Protein AF-A0AAV4J1M7-F1 (afdb_monomer_lite)

Radius of gyration: 22.85 Å; chains: 1; bounding box: 43×42×56 Å

Foldseek 3Di:
DVCQVVDDPVSVVVVVVVCCVVVVDPDDDDPVVVVVVVCCVVPVVVVVVVCCVPPNDPVVLVVQQVVLVVVLVVVLVVLVPDPPDDPVVSVVVNVVSVVDDRPPPDPPPPD

Secondary structure (DSSP, 8-state):
-TTGGGS-HHHHHHHHHHHHHHH---SPPPHHHHHHHHHHHHHHHHHHHHHHHHH--HHHHHHHHHHHHHHHHHHHHHHHH-TTS-HHHHHHHHHHHHTPPPTT--TTT--

InterPro domains:
  IPR000718 Peptidase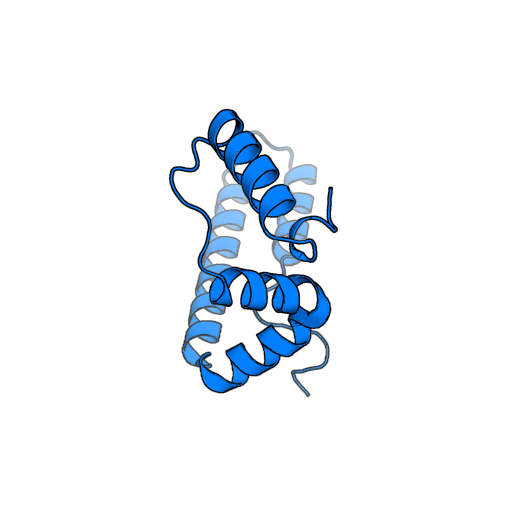 M13 [PS51885] (1-111)
  IPR000718 Peptidase M13 [PTHR11733] (27-97)
  IPR008753 Peptidase M13, N-terminal domain [PF05649] (2-97)
  IPR042089 Peptidase M13, domain 2 [G3DSA:1.10.1380.10] (1-97)

Structure (mmCIF, N/CA/C/O backbone):
data_AF-A0AAV4J1M7-F1
#
_entry.id   AF-A0AAV4J1M7-F1
#
loop_
_atom_site.group_PDB
_atom_site.id
_atom_site.type_symbol
_atom_site.label_atom_id
_atom_site.label_alt_id
_atom_site.label_comp_id
_atom_site.label_asym_id
_atom_site.label_entity_id
_atom_site.label_seq_id
_atom_site.pdbx_PDB_ins_code
_atom_site.Cartn_x
_atom_site.Cartn_y
_atom_site.Cartn_z
_atom_site.occupancy
_atom_site.B_iso_or_equiv
_atom_site.auth_seq_id
_atom_site.auth_comp_id
_atom_site.auth_asym_id
_atom_site.auth_atom_id
_atom_site.pdbx_PDB_model_num
ATOM 1 N N . MET A 1 1 ? -0.966 4.947 -27.148 1.00 56.88 1 MET A N 1
ATOM 2 C CA . MET A 1 1 ? 0.321 5.018 -26.418 1.00 56.88 1 MET A CA 1
ATOM 3 C C . MET A 1 1 ? 0.772 3.637 -25.928 1.00 56.88 1 MET A C 1
ATOM 5 O O . MET A 1 1 ? 1.968 3.382 -25.923 1.00 56.88 1 MET A O 1
ATOM 9 N N . ASP A 1 2 ? -0.162 2.737 -25.597 1.00 64.44 2 ASP A N 1
ATOM 10 C CA . ASP A 1 2 ? 0.118 1.458 -24.911 1.00 64.44 2 ASP A CA 1
ATOM 11 C C . ASP A 1 2 ? 0.843 0.376 -25.723 1.00 64.44 2 ASP A C 1
ATOM 13 O O . ASP A 1 2 ? 1.371 -0.560 -25.138 1.00 64.44 2 ASP A O 1
ATOM 17 N N . MET A 1 3 ? 0.912 0.483 -27.053 1.00 74.81 3 MET A N 1
ATOM 18 C CA . MET A 1 3 ? 1.599 -0.523 -27.883 1.00 74.81 3 MET A CA 1
ATOM 19 C C . MET A 1 3 ? 3.087 -0.239 -28.101 1.00 74.81 3 MET A C 1
ATOM 21 O O . MET A 1 3 ? 3.808 -1.103 -28.583 1.00 74.81 3 MET A O 1
ATOM 25 N N . VAL A 1 4 ? 3.569 0.959 -27.753 1.00 80.44 4 VAL A N 1
ATOM 26 C CA . VAL A 1 4 ? 4.959 1.373 -28.014 1.00 80.44 4 VAL A CA 1
ATOM 27 C C . VAL A 1 4 ? 6.019 0.419 -27.432 1.00 80.44 4 VAL A C 1
ATOM 29 O O . VAL A 1 4 ? 7.017 0.195 -28.117 1.00 80.44 4 VAL A O 1
ATOM 32 N N . PRO A 1 5 ? 5.828 -0.200 -26.248 1.00 77.56 5 PRO A N 1
ATOM 33 C CA . PRO A 1 5 ? 6.763 -1.199 -25.722 1.00 77.56 5 PRO A CA 1
ATOM 34 C C . PRO A 1 5 ? 6.952 -2.442 -26.606 1.00 77.56 5 PRO A 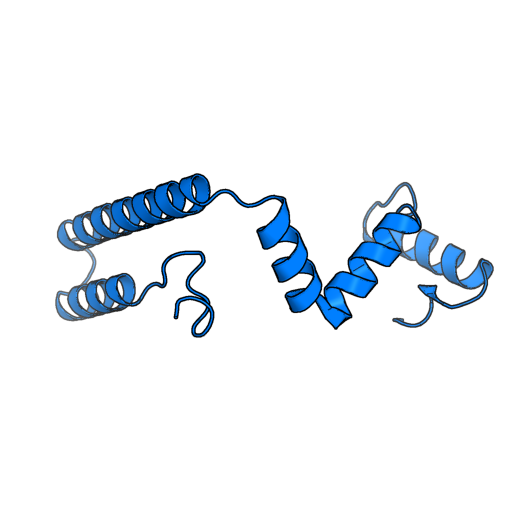C 1
ATOM 36 O O . PRO A 1 5 ? 7.984 -3.095 -26.496 1.00 77.56 5 PRO A O 1
ATOM 39 N N . GLU A 1 6 ? 6.002 -2.746 -27.493 1.00 81.38 6 GLU A N 1
ATOM 40 C CA . GLU A 1 6 ? 6.051 -3.907 -28.396 1.00 81.38 6 GLU A CA 1
ATOM 41 C C . GLU A 1 6 ? 6.626 -3.560 -29.780 1.00 81.38 6 GLU A C 1
ATOM 43 O O . GLU A 1 6 ? 6.856 -4.438 -30.611 1.00 81.38 6 GLU A O 1
ATOM 48 N N . LEU A 1 7 ? 6.852 -2.271 -30.053 1.00 86.19 7 LEU A N 1
ATOM 49 C CA . LEU A 1 7 ? 7.359 -1.786 -31.337 1.00 86.19 7 LEU A CA 1
ATOM 50 C C . LEU A 1 7 ? 8.890 -1.815 -31.402 1.00 86.19 7 LEU A C 1
ATOM 52 O O . LEU A 1 7 ? 9.582 -1.994 -30.401 1.00 86.19 7 LEU A O 1
ATOM 56 N N . ALA A 1 8 ? 9.424 -1.587 -32.603 1.00 87.44 8 ALA A N 1
ATOM 57 C CA . ALA A 1 8 ? 10.858 -1.479 -32.835 1.00 87.44 8 ALA A CA 1
ATOM 58 C C . ALA A 1 8 ? 11.516 -0.375 -31.980 1.00 87.44 8 ALA A C 1
ATOM 60 O O . ALA A 1 8 ? 10.898 0.639 -31.645 1.00 87.44 8 ALA A O 1
ATOM 61 N N . THR A 1 9 ? 12.812 -0.548 -31.708 1.00 85.62 9 THR A N 1
ATOM 62 C CA . THR A 1 9 ? 13.643 0.312 -30.849 1.00 85.62 9 THR A CA 1
ATOM 63 C C . THR A 1 9 ? 13.472 1.825 -31.061 1.00 85.62 9 THR A C 1
ATOM 65 O O . THR A 1 9 ? 13.393 2.531 -30.056 1.00 85.62 9 THR A O 1
ATOM 68 N N . PRO A 1 10 ? 13.352 2.360 -32.296 1.00 89.50 10 PRO A N 1
ATOM 69 C CA . PRO A 1 10 ? 13.202 3.805 -32.492 1.00 89.50 10 PRO A CA 1
ATOM 70 C C . PRO A 1 10 ? 11.958 4.391 -31.807 1.00 89.50 10 PRO A C 1
ATOM 72 O O . PRO A 1 10 ? 12.009 5.476 -31.234 1.00 89.50 10 PRO A O 1
ATOM 75 N N . PHE A 1 11 ? 10.843 3.654 -31.801 1.00 88.81 11 PHE A N 1
ATOM 76 C CA . PHE A 1 11 ? 9.607 4.099 -31.151 1.00 88.81 11 PHE A CA 1
ATOM 77 C C . PHE A 1 11 ? 9.732 4.079 -29.623 1.00 88.81 11 PHE A C 1
ATOM 79 O O . PHE A 1 11 ? 9.232 4.975 -28.940 1.00 88.81 11 PHE A O 1
ATOM 86 N N . GLN A 1 12 ? 10.432 3.079 -29.083 1.00 86.00 12 GLN A N 1
ATOM 87 C CA . GLN A 1 12 ? 10.702 2.964 -27.648 1.00 86.00 12 GLN A CA 1
ATOM 88 C C . GLN A 1 12 ? 11.621 4.089 -27.149 1.00 86.00 12 GLN A C 1
ATOM 90 O O . GLN A 1 12 ? 11.394 4.644 -26.072 1.00 86.00 12 GLN A O 1
ATOM 95 N N . GLN A 1 13 ? 12.620 4.471 -27.950 1.00 87.19 13 GLN A N 1
ATOM 96 C CA . GLN A 1 13 ? 13.528 5.581 -27.649 1.00 87.19 13 GLN A CA 1
ATOM 97 C C . GLN A 1 13 ? 12.788 6.919 -27.610 1.00 87.19 13 GLN A C 1
ATOM 99 O O . GLN A 1 13 ? 12.864 7.612 -26.598 1.00 87.19 13 GLN A O 1
ATOM 104 N N . ALA A 1 14 ? 11.980 7.223 -28.632 1.00 88.88 14 ALA A N 1
ATOM 105 C CA . ALA A 1 14 ? 11.179 8.450 -28.664 1.00 88.88 14 ALA A CA 1
ATOM 106 C C . ALA A 1 14 ? 10.239 8.564 -27.446 1.00 88.88 14 ALA A C 1
ATOM 108 O O . ALA A 1 14 ? 10.091 9.628 -26.845 1.00 88.88 14 ALA A O 1
ATOM 109 N N . MET A 1 15 ? 9.638 7.447 -27.024 1.00 86.56 15 MET A N 1
ATOM 110 C CA . MET A 1 15 ? 8.818 7.399 -25.810 1.00 86.56 15 MET A CA 1
ATOM 111 C C . MET A 1 15 ? 9.631 7.622 -24.533 1.00 86.56 15 MET A C 1
ATOM 113 O O . MET A 1 15 ? 9.155 8.258 -23.594 1.00 86.56 15 MET A O 1
ATOM 117 N N . THR A 1 16 ? 10.847 7.087 -24.478 1.00 86.56 16 THR A N 1
ATOM 118 C CA . THR A 1 16 ? 11.739 7.254 -23.328 1.00 86.56 16 THR A CA 1
ATOM 119 C C . THR A 1 16 ? 12.182 8.706 -23.187 1.00 86.56 16 THR A C 1
ATOM 121 O O . THR A 1 16 ? 12.134 9.238 -22.083 1.00 86.56 16 THR A O 1
ATOM 124 N N . GLU A 1 17 ? 12.531 9.371 -24.287 1.00 89.06 17 GLU A N 1
ATOM 125 C CA . GLU A 1 17 ? 12.868 10.800 -24.304 1.00 89.06 17 GLU A CA 1
ATOM 126 C C . GLU A 1 17 ? 11.688 11.662 -23.846 1.00 89.06 17 GLU A C 1
ATOM 128 O O . GLU A 1 17 ? 11.838 12.520 -22.976 1.00 89.06 17 GLU A O 1
ATOM 133 N N . TYR A 1 18 ? 10.484 11.374 -24.348 1.00 89.31 18 TYR A N 1
ATOM 134 C CA . TYR A 1 18 ? 9.261 12.042 -23.908 1.00 89.31 18 TYR A CA 1
ATOM 135 C C . TYR A 1 18 ? 9.018 11.882 -22.396 1.00 89.31 18 TYR A C 1
ATOM 137 O O . TYR A 1 18 ? 8.769 12.863 -21.689 1.00 89.31 18 TYR A O 1
ATOM 145 N N . LYS A 1 19 ? 9.151 10.657 -21.867 1.00 87.12 19 LYS A N 1
ATOM 146 C CA . LYS A 1 19 ? 9.027 10.387 -20.424 1.00 87.12 19 LYS A CA 1
ATOM 147 C C . LYS A 1 19 ? 10.140 11.044 -19.608 1.00 87.12 19 LYS A C 1
ATOM 149 O O . LYS A 1 19 ? 9.881 11.474 -18.487 1.00 87.12 19 LYS A O 1
ATOM 154 N N . ALA A 1 20 ? 11.354 11.155 -20.143 1.00 89.88 20 ALA A N 1
ATOM 155 C CA . ALA A 1 20 ? 12.465 11.817 -19.467 1.00 89.88 20 ALA A CA 1
ATOM 156 C C . ALA A 1 20 ? 12.164 13.300 -19.208 1.00 89.88 20 ALA A C 1
ATOM 158 O O . ALA A 1 20 ? 12.421 13.785 -18.108 1.00 89.88 20 ALA A O 1
ATOM 159 N N . VAL A 1 21 ? 11.553 13.991 -20.176 1.00 92.12 21 VAL A N 1
ATOM 160 C CA . VAL A 1 21 ? 11.153 15.400 -20.031 1.00 92.12 21 VAL A CA 1
ATOM 161 C C . VAL A 1 21 ? 10.006 15.560 -19.031 1.00 92.12 21 VAL A C 1
ATOM 163 O O . VAL A 1 21 ? 10.068 16.429 -18.168 1.00 92.12 21 VAL A O 1
ATOM 166 N N . LEU A 1 22 ? 8.971 14.718 -19.113 1.00 91.88 22 LEU A N 1
ATOM 167 C CA . LEU A 1 22 ? 7.785 14.859 -18.259 1.00 91.88 22 LEU A CA 1
ATOM 168 C C . LEU A 1 22 ? 7.984 14.376 -16.820 1.00 91.88 22 LEU A C 1
ATOM 170 O O . LEU A 1 22 ? 7.437 14.962 -15.891 1.00 91.88 22 LEU A O 1
ATOM 174 N N . GLN A 1 23 ? 8.704 13.271 -16.642 1.00 89.69 23 GLN A N 1
ATOM 175 C CA . GLN A 1 23 ? 8.811 12.558 -15.365 1.00 89.69 23 GLN A CA 1
ATOM 176 C C . GLN A 1 23 ? 10.216 12.654 -14.756 1.00 89.69 23 GLN A C 1
ATOM 178 O O . GLN A 1 23 ? 10.463 12.088 -13.694 1.00 89.69 23 GLN A O 1
ATOM 183 N N . GLY A 1 24 ? 11.162 13.324 -15.425 1.00 87.62 24 GLY A N 1
ATOM 184 C CA . GLY A 1 24 ? 12.553 13.419 -14.975 1.00 87.62 24 GLY A CA 1
ATOM 185 C C . GLY A 1 24 ? 13.306 12.083 -15.003 1.00 87.62 24 GLY A C 1
ATOM 186 O O . GLY A 1 24 ? 14.320 11.925 -14.316 1.00 87.62 24 GLY A O 1
ATOM 187 N N . MET A 1 25 ? 12.816 11.088 -15.753 1.00 80.00 25 MET A N 1
ATOM 188 C CA . MET A 1 25 ? 13.435 9.763 -15.828 1.00 80.00 25 MET A CA 1
ATOM 189 C C . MET A 1 25 ? 14.804 9.829 -16.516 1.00 80.00 25 MET A C 1
ATOM 191 O O . MET A 1 25 ? 14.910 10.159 -17.691 1.00 80.00 25 MET A O 1
ATOM 195 N N . LYS A 1 26 ? 15.866 9.456 -15.790 1.00 73.50 26 LYS A N 1
ATOM 196 C CA . LYS A 1 26 ? 17.248 9.462 -16.313 1.00 73.50 26 LYS A CA 1
ATOM 197 C C . LYS A 1 26 ? 17.619 8.213 -17.112 1.00 73.50 26 LYS A C 1
ATOM 199 O O . LYS A 1 26 ? 18.586 8.240 -17.867 1.00 73.50 26 LYS A O 1
ATOM 204 N N . ARG A 1 27 ? 16.929 7.093 -16.880 1.00 75.06 27 ARG A N 1
ATOM 205 C CA . ARG A 1 27 ? 17.197 5.802 -17.526 1.00 75.06 27 ARG A CA 1
ATOM 206 C C . ARG A 1 27 ? 15.908 5.024 -17.696 1.00 75.06 27 ARG A C 1
ATOM 208 O O . ARG A 1 27 ? 15.040 5.060 -16.826 1.00 75.06 27 ARG A O 1
ATOM 215 N N . GLU A 1 28 ? 15.838 4.285 -18.793 1.00 76.69 28 GLU A N 1
ATOM 216 C CA . GLU A 1 28 ? 14.753 3.351 -19.032 1.00 76.69 28 GLU A CA 1
ATOM 217 C C . GLU A 1 28 ? 14.790 2.201 -18.016 1.00 76.69 28 GLU A C 1
ATOM 219 O O . GLU A 1 28 ? 15.847 1.761 -17.550 1.00 76.69 28 GLU A O 1
ATOM 224 N N . GLN A 1 29 ? 13.611 1.706 -17.664 1.00 80.38 29 GLN A N 1
ATOM 225 C CA . GLN A 1 29 ? 13.462 0.558 -16.789 1.00 80.38 29 GLN A CA 1
ATOM 226 C C . GLN A 1 29 ? 14.027 -0.717 -17.442 1.00 80.38 29 GLN A C 1
ATOM 228 O O . GLN A 1 29 ? 13.823 -0.971 -18.630 1.00 80.38 29 GLN A O 1
ATOM 233 N N . LEU A 1 30 ? 14.702 -1.553 -16.645 1.00 88.06 30 LEU A N 1
ATOM 234 C CA . LEU A 1 30 ? 15.239 -2.841 -17.098 1.00 88.06 30 LEU A CA 1
ATOM 235 C C . LEU A 1 30 ? 14.136 -3.728 -17.696 1.00 88.06 30 LEU A C 1
ATOM 237 O O . LEU A 1 30 ? 13.056 -3.850 -17.118 1.00 88.06 30 LEU A O 1
ATOM 241 N N . ARG A 1 31 ? 14.440 -4.418 -18.804 1.00 85.00 31 ARG A N 1
ATOM 242 C CA . ARG A 1 31 ? 13.467 -5.233 -19.554 1.00 85.00 31 ARG A CA 1
ATOM 243 C C . ARG A 1 31 ? 12.727 -6.255 -18.689 1.00 85.00 31 ARG A C 1
ATOM 245 O O . ARG A 1 31 ? 11.514 -6.361 -18.790 1.00 85.00 31 ARG A O 1
ATOM 252 N N . TRP A 1 32 ? 13.429 -6.969 -17.809 1.00 91.56 32 TRP A N 1
ATOM 253 C CA . TRP A 1 32 ? 12.792 -7.964 -16.939 1.00 91.56 32 TRP A CA 1
ATOM 254 C C . TRP A 1 32 ? 11.761 -7.340 -15.988 1.00 91.56 32 TRP A C 1
ATOM 256 O O . TRP A 1 32 ? 10.741 -7.965 -15.719 1.00 91.56 32 TRP A O 1
ATOM 266 N N . LYS A 1 33 ? 11.988 -6.104 -15.514 1.00 89.75 33 LYS A N 1
ATOM 267 C CA . LYS A 1 33 ? 11.033 -5.396 -14.647 1.00 89.75 33 LYS A CA 1
ATOM 268 C C . LYS A 1 33 ? 9.764 -5.043 -15.414 1.00 89.75 33 LYS A C 1
ATOM 270 O O . LYS A 1 33 ? 8.682 -5.317 -14.916 1.00 89.75 33 LYS A O 1
ATOM 275 N N . LYS A 1 34 ? 9.907 -4.557 -16.654 1.00 87.00 34 LYS A N 1
ATOM 276 C CA . LYS A 1 34 ? 8.769 -4.316 -17.555 1.00 87.00 34 LYS A CA 1
ATOM 277 C C . LYS A 1 34 ? 7.949 -5.587 -17.783 1.00 87.00 34 LYS A C 1
ATOM 279 O O . LYS A 1 34 ? 6.729 -5.547 -17.732 1.00 87.00 34 LYS A O 1
ATOM 284 N N . CYS A 1 35 ? 8.613 -6.727 -17.999 1.00 89.06 35 CYS A N 1
ATOM 285 C CA . CYS A 1 35 ? 7.924 -8.008 -18.167 1.00 89.06 35 CYS A CA 1
ATOM 286 C C . CYS A 1 35 ? 7.169 -8.432 -16.898 1.00 89.06 35 CYS A C 1
ATOM 288 O O . CYS A 1 35 ? 6.048 -8.919 -16.997 1.00 89.06 35 CYS A O 1
ATOM 290 N N . VAL A 1 36 ? 7.759 -8.243 -15.713 1.00 92.00 36 VAL A N 1
ATOM 291 C CA . VAL A 1 36 ? 7.085 -8.535 -14.437 1.00 92.00 36 VAL A CA 1
ATOM 292 C C . VAL A 1 36 ? 5.855 -7.649 -14.253 1.00 92.00 36 VAL A C 1
ATOM 294 O O . VAL A 1 36 ? 4.792 -8.166 -13.921 1.00 92.00 36 VAL A O 1
ATOM 297 N N . GLU A 1 37 ? 5.977 -6.344 -14.502 1.00 90.50 37 GLU A N 1
ATOM 298 C CA . GLU A 1 37 ? 4.855 -5.403 -14.416 1.00 90.50 37 GLU A CA 1
ATOM 299 C C . GLU A 1 37 ? 3.740 -5.767 -15.395 1.00 90.50 37 GLU A C 1
ATOM 301 O O . GLU A 1 37 ? 2.596 -5.909 -14.974 1.00 90.50 37 GLU A O 1
ATOM 306 N N . PHE A 1 38 ? 4.078 -6.051 -16.654 1.00 89.06 38 PHE A N 1
ATOM 307 C CA . PHE A 1 38 ? 3.109 -6.473 -17.666 1.00 89.06 38 PHE A CA 1
ATOM 308 C C . PHE A 1 38 ? 2.318 -7.718 -17.239 1.00 89.06 38 PHE A C 1
ATOM 310 O O . PHE A 1 38 ? 1.093 -7.766 -17.352 1.00 89.06 38 PHE A O 1
ATOM 317 N N . VAL A 1 39 ? 3.000 -8.742 -16.717 1.00 91.94 39 VAL A N 1
ATOM 318 C CA . VAL A 1 39 ? 2.331 -9.962 -16.239 1.00 91.94 39 VAL A CA 1
ATOM 319 C C . VAL A 1 39 ? 1.485 -9.662 -15.000 1.00 91.94 39 VAL A C 1
ATOM 321 O O . VAL A 1 39 ? 0.371 -10.172 -14.885 1.00 91.94 39 VAL A O 1
ATOM 324 N N . ASN A 1 40 ? 1.966 -8.812 -14.093 1.00 91.50 40 ASN A N 1
ATOM 325 C CA . ASN A 1 40 ? 1.223 -8.425 -12.899 1.00 91.50 40 ASN A CA 1
ATOM 326 C C . ASN A 1 40 ? -0.047 -7.618 -13.229 1.00 91.50 40 ASN A C 1
ATOM 328 O O . ASN A 1 40 ? -1.076 -7.816 -12.592 1.00 91.50 40 ASN A O 1
ATOM 332 N N . GLU A 1 41 ? -0.023 -6.768 -14.254 1.00 91.56 41 GLU A N 1
ATOM 333 C CA . GLU A 1 41 ? -1.206 -6.032 -14.719 1.00 91.56 41 GLU A CA 1
ATOM 334 C C . GLU A 1 41 ? -2.269 -6.952 -15.333 1.00 91.56 41 GLU A C 1
ATOM 336 O O . GLU A 1 41 ? -3.465 -6.712 -15.185 1.00 91.56 41 GLU A O 1
ATOM 341 N N . ARG A 1 42 ? -1.851 -8.023 -16.019 1.00 90.62 42 ARG A N 1
ATOM 342 C CA . ARG A 1 42 ? -2.767 -8.931 -16.732 1.00 90.62 42 ARG A CA 1
ATOM 343 C C . ARG A 1 42 ? -3.290 -10.072 -15.866 1.00 90.62 42 ARG A C 1
ATOM 345 O O . ARG A 1 42 ? -4.453 -10.444 -15.982 1.00 90.62 42 ARG A O 1
ATOM 352 N N . VAL A 1 43 ? -2.433 -10.656 -15.030 1.00 92.44 43 VAL A N 1
ATOM 353 C CA . VAL A 1 43 ? -2.723 -11.860 -14.229 1.00 92.44 43 VAL A CA 1
ATOM 354 C C . VAL A 1 43 ? -2.232 -11.727 -12.782 1.00 92.44 43 VAL A C 1
ATOM 356 O O . VAL A 1 43 ? -1.852 -12.710 -12.142 1.00 92.44 43 VAL A O 1
ATOM 359 N N . GLY A 1 44 ? -2.272 -10.509 -12.233 1.00 90.44 44 GLY A N 1
ATOM 360 C CA . GLY A 1 44 ? -1.743 -10.175 -10.905 1.00 90.44 44 GLY A CA 1
ATOM 361 C C . GLY A 1 44 ? -2.288 -11.022 -9.760 1.00 90.44 44 GLY A C 1
ATOM 362 O O . GLY A 1 44 ? -1.534 -11.380 -8.864 1.00 90.44 44 GLY A O 1
ATOM 363 N N . MET A 1 45 ? -3.555 -11.446 -9.813 1.00 88.75 45 MET A N 1
ATOM 364 C CA . MET A 1 45 ? -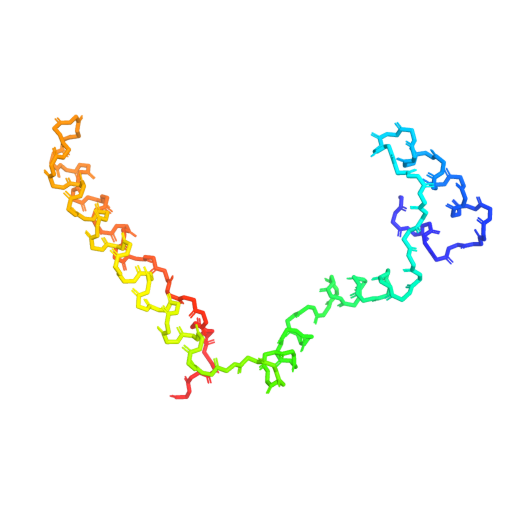4.120 -12.342 -8.792 1.00 88.75 45 MET A CA 1
ATOM 365 C C . MET A 1 45 ? -3.421 -13.709 -8.762 1.00 88.75 45 MET A C 1
ATOM 367 O O . MET A 1 45 ? -3.125 -14.229 -7.687 1.00 88.75 45 MET A O 1
ATOM 371 N N . ALA A 1 46 ? -3.107 -14.279 -9.928 1.00 89.56 46 ALA A N 1
ATOM 372 C CA . ALA A 1 46 ? -2.40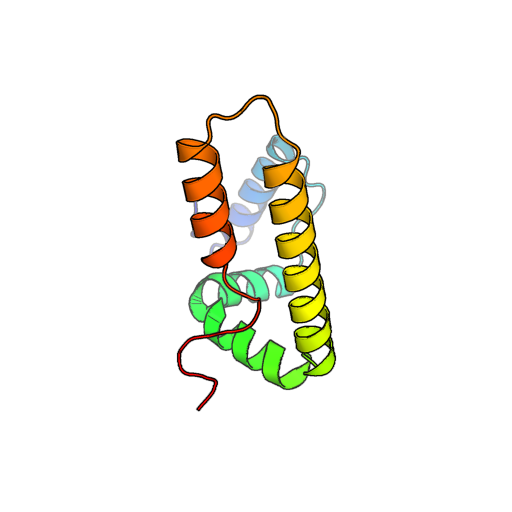1 -15.555 -10.018 1.00 89.56 46 ALA A CA 1
ATOM 373 C C . ALA A 1 46 ? -0.937 -15.418 -9.568 1.00 89.56 46 ALA A C 1
ATOM 375 O O . ALA A 1 46 ? -0.438 -16.249 -8.806 1.00 89.56 46 ALA A O 1
ATOM 376 N N . VAL A 1 47 ? -0.262 -14.340 -9.987 1.00 91.12 47 VAL A N 1
ATOM 377 C CA . VAL A 1 47 ? 1.109 -14.022 -9.550 1.00 91.12 47 VAL A CA 1
ATOM 378 C C . VAL A 1 47 ? 1.156 -13.805 -8.036 1.00 91.12 47 VAL A C 1
ATOM 380 O O . VAL A 1 47 ? 2.020 -14.364 -7.360 1.00 91.12 47 VAL A O 1
ATOM 383 N N . GLY A 1 48 ? 0.192 -13.060 -7.494 1.00 89.56 48 GLY A N 1
ATOM 384 C CA . GLY A 1 48 ? 0.038 -12.798 -6.067 1.00 89.56 48 GLY A CA 1
ATOM 385 C C . GLY A 1 48 ? -0.181 -14.076 -5.262 1.00 89.56 48 GLY A C 1
ATOM 386 O O . GLY A 1 48 ? 0.520 -14.297 -4.277 1.00 89.56 48 GLY A O 1
ATOM 387 N N . ALA A 1 49 ? -1.068 -14.969 -5.709 1.00 87.50 49 ALA A N 1
ATOM 388 C CA . ALA A 1 49 ? -1.295 -16.257 -5.052 1.00 87.50 49 ALA A CA 1
ATOM 389 C C . ALA A 1 49 ? -0.019 -17.119 -5.000 1.00 87.50 49 ALA A C 1
ATOM 391 O O . ALA A 1 49 ? 0.314 -17.680 -3.953 1.00 87.50 49 ALA A O 1
ATOM 392 N N . MET A 1 50 ? 0.742 -17.185 -6.102 1.00 89.44 50 MET A N 1
ATOM 393 C CA . MET A 1 50 ? 2.033 -17.885 -6.127 1.00 89.44 50 MET A CA 1
ATOM 394 C C . MET A 1 50 ? 3.063 -17.236 -5.195 1.00 89.44 50 MET A C 1
ATOM 396 O O . MET A 1 50 ? 3.792 -17.941 -4.492 1.00 89.44 50 MET A O 1
ATOM 400 N N . PHE A 1 51 ? 3.118 -15.902 -5.167 1.00 89.81 51 PHE A N 1
ATOM 401 C CA . PHE A 1 51 ? 4.033 -15.156 -4.309 1.00 89.81 51 PHE A CA 1
ATOM 402 C C . PHE A 1 51 ? 3.735 -15.388 -2.825 1.00 89.81 51 PHE A C 1
ATOM 404 O O . PHE A 1 51 ? 4.656 -15.703 -2.067 1.00 89.81 51 PHE A O 1
ATOM 411 N N . VAL A 1 52 ? 2.460 -15.295 -2.429 1.00 87.62 52 VAL A N 1
ATOM 412 C CA . VAL A 1 52 ? 1.993 -15.540 -1.058 1.00 87.62 52 VAL A CA 1
ATOM 413 C C . VAL A 1 52 ? 2.323 -16.969 -0.639 1.00 87.62 52 VAL A C 1
ATOM 415 O O . VAL A 1 52 ? 2.959 -17.161 0.392 1.00 87.62 52 VAL A O 1
ATOM 418 N N . LYS A 1 53 ? 2.010 -17.969 -1.474 1.00 84.88 53 LYS A N 1
ATOM 419 C CA . LYS A 1 53 ? 2.301 -19.381 -1.175 1.00 84.88 53 LYS A CA 1
ATOM 420 C C . LYS A 1 53 ? 3.782 -19.645 -0.877 1.00 84.88 53 LYS A C 1
ATOM 422 O O . LYS A 1 53 ? 4.090 -20.525 -0.079 1.00 84.88 53 LYS A O 1
ATOM 427 N N . LYS A 1 54 ? 4.697 -18.926 -1.534 1.00 88.25 54 LYS A N 1
ATOM 428 C CA . LYS A 1 54 ? 6.144 -19.144 -1.393 1.00 88.25 54 LYS A CA 1
ATOM 429 C C . LYS A 1 54 ? 6.791 -18.297 -0.295 1.00 88.25 54 LYS A C 1
ATOM 431 O O . LYS A 1 54 ? 7.728 -18.770 0.339 1.00 88.25 54 LYS A O 1
ATOM 436 N N . ASN A 1 55 ? 6.348 -17.053 -0.109 1.00 86.69 55 ASN A N 1
ATOM 437 C CA . ASN A 1 55 ? 7.087 -16.067 0.690 1.00 86.69 55 ASN A CA 1
ATOM 438 C C . ASN A 1 55 ? 6.321 -15.553 1.913 1.00 86.69 55 ASN A C 1
ATOM 440 O O . ASN A 1 55 ? 6.931 -14.937 2.785 1.00 86.69 55 ASN A O 1
ATOM 444 N N . PHE A 1 56 ? 5.007 -15.765 1.990 1.00 82.50 56 PHE A N 1
ATOM 445 C CA . PHE A 1 56 ? 4.191 -15.193 3.053 1.00 82.50 56 PHE A CA 1
ATOM 446 C C . PHE A 1 56 ? 4.041 -16.173 4.218 1.00 82.50 56 PHE A C 1
ATOM 448 O O . PHE A 1 56 ? 3.498 -17.268 4.070 1.00 82.50 56 PHE A O 1
ATOM 455 N N . LYS A 1 57 ? 4.539 -15.775 5.391 1.00 82.31 57 LYS A N 1
ATOM 456 C CA . LYS A 1 57 ? 4.415 -16.551 6.628 1.00 82.31 57 LYS A CA 1
ATOM 457 C C . LYS A 1 57 ? 3.086 -16.235 7.306 1.00 82.31 57 LYS A C 1
ATOM 459 O O . LYS A 1 57 ? 2.681 -15.078 7.369 1.00 82.31 57 LYS A O 1
ATOM 464 N N . LYS A 1 58 ? 2.449 -17.259 7.881 1.00 79.00 58 LYS A N 1
ATOM 465 C CA . LYS A 1 58 ? 1.201 -17.111 8.646 1.00 79.00 58 LYS A CA 1
ATOM 466 C C . LYS A 1 58 ? 1.346 -16.121 9.811 1.00 79.00 58 LYS A C 1
ATOM 468 O O . LYS A 1 58 ? 0.464 -15.302 10.009 1.00 79.00 58 LYS A O 1
ATOM 473 N N . GLU A 1 59 ? 2.488 -16.134 10.494 1.00 84.31 59 GLU A N 1
ATOM 474 C CA . GLU A 1 59 ? 2.795 -15.216 11.599 1.00 84.31 59 GLU A CA 1
ATOM 475 C C . GLU A 1 59 ? 2.658 -13.740 11.194 1.00 84.31 59 GLU A C 1
ATOM 477 O O . GLU A 1 59 ? 2.025 -12.965 11.898 1.00 84.31 59 GLU A O 1
ATOM 482 N N . SER A 1 60 ? 3.138 -13.359 10.005 1.00 84.44 60 SER A N 1
ATOM 483 C CA . SER A 1 60 ? 3.024 -11.978 9.515 1.00 84.44 60 SER A CA 1
ATOM 484 C C . SER A 1 60 ? 1.575 -11.539 9.297 1.00 84.44 60 SER A C 1
ATOM 486 O O . SER A 1 60 ? 1.264 -10.358 9.431 1.00 84.44 60 SER A O 1
ATOM 488 N N . ARG A 1 61 ? 0.684 -12.477 8.957 1.00 82.19 61 ARG A N 1
ATOM 489 C CA . ARG A 1 61 ? -0.754 -12.212 8.846 1.00 82.19 61 ARG A CA 1
ATOM 490 C C . ARG A 1 61 ? -1.374 -11.981 10.212 1.00 82.19 61 ARG A C 1
ATOM 492 O O . ARG A 1 61 ? -2.180 -11.072 10.352 1.00 82.19 61 ARG A O 1
ATOM 499 N N . ASP A 1 62 ? -1.019 -12.822 11.173 1.00 86.50 62 ASP A N 1
ATOM 500 C CA . ASP A 1 62 ? -1.602 -12.784 12.507 1.00 86.50 62 ASP A CA 1
ATOM 501 C C . ASP A 1 62 ? -1.159 -11.483 13.212 1.00 86.50 62 ASP A C 1
ATOM 503 O O . ASP A 1 62 ? -2.011 -10.711 13.634 1.00 86.50 62 ASP A O 1
ATOM 507 N N . THR A 1 63 ? 0.124 -11.106 13.129 1.00 88.19 63 THR A N 1
ATOM 508 C CA . THR A 1 63 ? 0.603 -9.793 13.606 1.00 88.19 63 THR A CA 1
ATOM 509 C C . THR A 1 63 ? -0.109 -8.618 12.930 1.00 88.19 63 THR A C 1
ATOM 511 O O . THR A 1 63 ? -0.509 -7.667 13.594 1.00 88.19 63 THR A O 1
ATOM 514 N N . ALA A 1 64 ? -0.291 -8.658 11.606 1.00 87.56 64 ALA A N 1
ATOM 515 C CA . ALA A 1 64 ? -1.009 -7.593 10.905 1.00 87.56 64 ALA A CA 1
ATOM 516 C C . ALA A 1 64 ? -2.496 -7.534 11.300 1.00 87.56 64 ALA A C 1
ATOM 518 O O . ALA A 1 64 ? -3.084 -6.455 11.304 1.00 87.56 64 ALA A O 1
ATOM 519 N N . SER A 1 65 ? -3.106 -8.679 11.621 1.00 87.56 65 SER A N 1
ATOM 520 C CA . SER A 1 65 ? -4.477 -8.755 12.126 1.00 87.56 65 SER A CA 1
ATOM 521 C C . SER A 1 65 ? -4.600 -8.084 13.488 1.00 87.56 65 SER A C 1
ATOM 523 O O . SER A 1 65 ? -5.503 -7.267 13.667 1.00 87.56 65 SER A O 1
ATOM 525 N N . ASP A 1 66 ? -3.673 -8.375 14.398 1.00 89.88 66 ASP A N 1
ATOM 526 C CA . ASP A 1 66 ? -3.648 -7.793 15.741 1.00 89.88 66 ASP A CA 1
ATOM 527 C C . ASP A 1 66 ? -3.445 -6.274 15.667 1.00 89.88 66 ASP A C 1
ATOM 529 O O . ASP A 1 66 ? -4.238 -5.517 16.213 1.00 89.88 66 ASP A O 1
ATOM 533 N N . MET A 1 67 ? -2.506 -5.798 14.842 1.00 89.56 67 MET A N 1
ATOM 534 C CA . MET A 1 67 ? -2.323 -4.355 14.626 1.00 89.56 67 MET A CA 1
ATOM 535 C C . MET A 1 67 ? -3.596 -3.659 14.121 1.00 89.56 67 MET A C 1
ATOM 537 O O . MET A 1 67 ? -3.894 -2.532 14.507 1.00 89.56 67 MET A O 1
ATOM 541 N N . ILE A 1 68 ? -4.351 -4.300 13.223 1.00 89.38 68 ILE A N 1
ATOM 542 C CA . ILE A 1 68 ? -5.610 -3.736 12.715 1.00 89.38 68 ILE A CA 1
ATOM 543 C C . ILE A 1 68 ? -6.679 -3.721 13.807 1.00 89.38 68 ILE A C 1
ATOM 545 O O . ILE A 1 68 ? -7.507 -2.811 13.815 1.00 89.38 68 ILE A O 1
ATOM 549 N N . HIS A 1 69 ? -6.685 -4.717 14.691 1.00 89.69 69 HIS A N 1
ATOM 550 C CA . HIS A 1 69 ? -7.569 -4.748 15.846 1.00 89.69 69 HIS A CA 1
ATOM 551 C C . HIS A 1 69 ? -7.269 -3.577 16.787 1.00 89.69 69 HIS A C 1
ATOM 553 O O . HIS A 1 69 ? -8.161 -2.769 17.035 1.00 89.69 69 HIS A O 1
ATOM 559 N N . ASP A 1 70 ? -6.006 -3.404 17.171 1.00 91.94 70 ASP A N 1
ATOM 560 C CA . ASP A 1 70 ? -5.568 -2.327 18.064 1.00 91.94 70 ASP A CA 1
ATOM 561 C C . ASP A 1 70 ? -5.905 -0.941 17.489 1.00 91.94 70 ASP A C 1
ATOM 563 O O . ASP A 1 70 ? -6.403 -0.059 18.186 1.00 91.94 70 ASP A O 1
ATOM 567 N N . ILE A 1 71 ? -5.716 -0.747 16.176 1.00 91.19 71 ILE A N 1
ATOM 568 C CA . ILE A 1 71 ? -6.079 0.506 15.495 1.00 91.19 71 ILE A CA 1
ATOM 569 C C . ILE A 1 71 ? -7.591 0.766 15.554 1.00 91.19 71 ILE A C 1
ATOM 571 O O . ILE A 1 71 ? -8.010 1.919 15.658 1.00 91.19 71 ILE A O 1
ATOM 575 N N . ARG A 1 72 ? -8.431 -0.273 15.468 1.00 90.00 72 ARG A N 1
ATOM 576 C CA . ARG A 1 72 ? -9.892 -0.108 15.570 1.00 90.00 72 ARG A CA 1
ATOM 577 C C . ARG A 1 72 ? -10.317 0.259 16.977 1.00 90.00 72 ARG A C 1
ATOM 579 O O . ARG A 1 72 ? -11.213 1.085 17.117 1.00 90.00 72 ARG A O 1
ATOM 586 N N . GLU A 1 73 ? -9.706 -0.355 17.982 1.00 91.56 73 GLU A N 1
ATOM 587 C CA . GLU A 1 73 ? -9.977 -0.033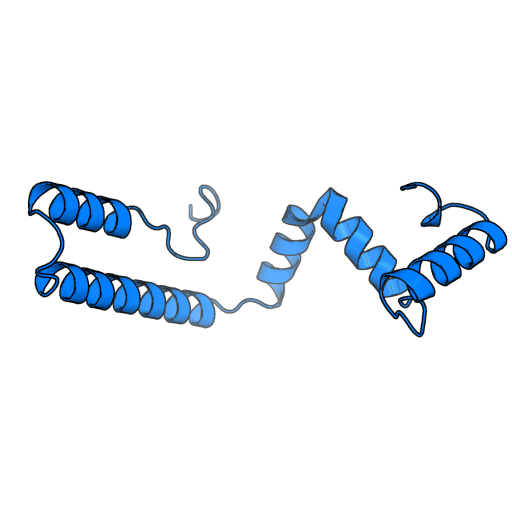 19.382 1.00 91.56 73 GLU A CA 1
ATOM 588 C C . GLU A 1 73 ? -9.593 1.413 19.676 1.00 91.56 73 GLU A C 1
ATOM 590 O O . GLU A 1 73 ? -10.463 2.197 20.050 1.00 91.56 73 GLU A O 1
ATOM 595 N N . ALA A 1 74 ? -8.365 1.811 19.337 1.00 92.62 74 ALA A N 1
ATOM 596 C CA . ALA A 1 74 ? -7.909 3.189 19.499 1.00 92.62 74 ALA A CA 1
ATOM 597 C C . ALA A 1 74 ? -8.801 4.193 18.747 1.00 92.62 74 ALA A C 1
ATOM 599 O O . ALA A 1 74 ? -9.091 5.282 19.237 1.00 92.62 74 ALA A O 1
ATOM 600 N N . PHE A 1 75 ? -9.284 3.843 17.550 1.00 92.06 75 PHE A N 1
ATOM 601 C CA . PHE A 1 75 ? -10.217 4.703 16.825 1.00 92.06 75 PHE A CA 1
ATOM 602 C C . PHE A 1 75 ? -11.584 4.798 17.515 1.00 92.06 75 PHE A C 1
ATOM 604 O O . PHE A 1 75 ? -12.180 5.871 17.524 1.00 92.06 75 PHE A O 1
ATOM 611 N N . ASN A 1 76 ? -12.092 3.711 18.101 1.00 90.25 76 ASN A N 1
ATOM 612 C CA . ASN A 1 76 ? -13.341 3.740 18.863 1.00 90.25 76 ASN A CA 1
ATOM 613 C C . ASN A 1 76 ? -13.222 4.589 20.133 1.00 90.25 76 ASN A C 1
ATOM 615 O O . ASN A 1 76 ? -14.152 5.337 20.421 1.00 90.25 76 ASN A O 1
ATOM 619 N N . GLU A 1 77 ? -12.090 4.526 20.834 1.00 92.12 77 GLU A N 1
ATOM 620 C CA . GLU A 1 77 ? -11.789 5.389 21.985 1.00 92.12 77 GLU A CA 1
ATOM 621 C C . GLU A 1 77 ? -11.752 6.866 21.567 1.00 92.12 77 GLU A C 1
ATOM 623 O O . GLU A 1 77 ? -12.444 7.704 22.143 1.00 92.12 77 GLU A O 1
ATOM 628 N N . LEU A 1 78 ? -11.060 7.185 20.466 1.00 91.19 78 LEU A N 1
ATOM 629 C CA . LEU A 1 78 ? -11.052 8.538 19.897 1.00 91.19 78 LEU A CA 1
ATOM 630 C C . LEU A 1 78 ? -12.453 9.015 19.498 1.00 91.19 78 LEU A C 1
ATOM 632 O O . LEU A 1 78 ? -12.774 10.195 19.633 1.00 91.19 78 LEU A O 1
ATOM 636 N N . LEU A 1 79 ? -13.301 8.117 18.988 1.00 91.38 79 LEU A N 1
ATOM 637 C CA . LEU A 1 79 ? -14.695 8.438 18.705 1.00 91.38 79 LEU A CA 1
ATOM 638 C C . LEU A 1 79 ? -15.505 8.680 19.977 1.00 91.38 79 LEU A C 1
ATOM 640 O O . LEU A 1 79 ? -16.530 9.336 19.872 1.00 91.38 79 LEU A O 1
ATOM 644 N N . GLU A 1 80 ? -15.126 8.170 21.145 1.00 88.00 80 GLU A N 1
ATOM 645 C CA . GLU A 1 80 ? -15.833 8.424 22.408 1.00 88.00 80 GLU A CA 1
ATOM 646 C C . GLU A 1 80 ? -15.488 9.792 22.986 1.00 88.00 80 GLU A C 1
ATOM 648 O O . GLU A 1 80 ? -16.393 10.532 23.361 1.00 88.00 80 GLU A O 1
ATOM 653 N N . GLU A 1 81 ? -14.214 10.174 22.950 1.00 89.75 81 GLU A N 1
ATOM 654 C CA . GLU A 1 81 ? -13.724 11.452 23.490 1.00 89.75 81 GLU A CA 1
ATOM 655 C C . GLU A 1 81 ? -14.018 12.662 22.585 1.00 89.75 81 GLU A C 1
ATOM 657 O O . GLU A 1 81 ? -13.828 13.816 22.964 1.00 89.75 81 GLU A O 1
ATOM 662 N N . ASN A 1 82 ? -14.473 12.426 21.355 1.00 87.88 82 ASN A N 1
ATOM 663 C CA . ASN A 1 82 ? -14.651 13.477 20.362 1.00 87.88 82 ASN A CA 1
ATOM 664 C C . ASN A 1 82 ? -15.889 14.356 20.631 1.00 87.88 82 ASN A C 1
ATOM 666 O O . ASN A 1 82 ? -17.005 13.997 20.275 1.00 87.88 82 ASN A O 1
ATOM 670 N N . GLU A 1 83 ? -15.721 15.556 21.166 1.00 87.75 83 GLU A N 1
ATOM 671 C CA . GLU A 1 83 ? -16.857 16.441 21.478 1.00 87.75 83 GLU A CA 1
ATOM 672 C C . GLU A 1 83 ? -17.453 17.187 20.267 1.00 87.75 83 GLU A C 1
ATOM 674 O O . GLU A 1 83 ? -18.534 17.763 20.373 1.00 87.75 83 GLU A O 1
ATOM 679 N N . TRP A 1 84 ? -16.787 17.191 19.103 1.00 92.25 84 TRP A N 1
ATOM 680 C CA . TRP A 1 84 ? -17.241 17.971 17.942 1.00 92.25 84 TRP A CA 1
ATOM 681 C C . TRP A 1 84 ? -18.280 17.247 17.073 1.00 92.25 84 TRP A C 1
ATOM 683 O O . TRP A 1 84 ? -18.911 17.883 16.228 1.00 92.25 84 TRP A O 1
ATOM 693 N N . MET A 1 85 ? -18.473 15.937 17.266 1.00 90.62 85 MET A N 1
ATOM 694 C CA . MET A 1 85 ? -19.493 15.148 16.565 1.00 90.62 85 MET A CA 1
ATOM 695 C C . MET A 1 85 ? -20.758 14.958 17.402 1.00 90.62 85 MET A C 1
ATOM 697 O O . MET A 1 85 ? -20.695 14.698 18.602 1.00 90.62 85 MET A O 1
ATOM 701 N N . ASP A 1 86 ? -21.917 14.987 16.746 1.00 90.94 86 ASP A N 1
ATOM 702 C CA . ASP A 1 86 ? -23.177 14.577 17.361 1.00 90.94 86 ASP A CA 1
ATOM 703 C C . ASP A 1 86 ? -23.234 13.054 17.584 1.00 90.94 86 ASP A C 1
ATOM 705 O O . ASP A 1 86 ? -22.592 12.265 16.882 1.00 90.94 86 ASP A O 1
ATOM 709 N N . ASP A 1 87 ? -24.046 12.624 18.549 1.00 89.44 87 ASP A N 1
ATOM 710 C CA . ASP A 1 87 ? -24.123 11.219 18.970 1.00 89.44 87 ASP A CA 1
ATOM 711 C C . ASP A 1 87 ? -24.587 10.270 17.863 1.00 89.44 87 ASP A C 1
ATOM 713 O O . ASP A 1 87 ? -24.155 9.115 17.798 1.00 89.44 87 ASP A O 1
ATOM 717 N N . LYS A 1 88 ? -25.436 10.753 16.949 1.00 91.44 88 LYS A N 1
ATOM 718 C CA . LYS A 1 88 ? -25.921 9.954 15.823 1.00 91.44 88 LYS A CA 1
ATOM 719 C C . LYS A 1 88 ? -24.785 9.695 14.834 1.00 91.44 88 LYS A C 1
ATOM 721 O O . LYS A 1 88 ? -24.577 8.550 14.436 1.00 91.44 88 LYS A O 1
ATOM 726 N N . THR A 1 89 ? -24.020 10.723 14.474 1.00 91.06 89 THR A N 1
ATOM 727 C CA . THR A 1 89 ? -22.837 10.589 13.609 1.00 91.06 89 THR A CA 1
ATOM 728 C C . THR A 1 89 ? -21.763 9.709 14.250 1.00 91.06 89 THR A C 1
ATOM 730 O O . THR A 1 89 ? -21.178 8.860 13.574 1.00 91.06 89 THR A O 1
ATOM 733 N N . ARG A 1 90 ? -21.554 9.834 15.567 1.00 90.12 90 ARG A N 1
ATOM 734 C CA . ARG A 1 90 ? -20.627 8.994 16.341 1.00 90.12 90 ARG A CA 1
ATOM 735 C C . ARG A 1 90 ? -21.006 7.511 16.294 1.00 90.12 90 ARG A C 1
ATOM 737 O O . ARG A 1 90 ? -20.141 6.666 16.068 1.00 90.12 90 ARG A O 1
ATOM 744 N N . ALA A 1 91 ? -22.291 7.189 16.444 1.00 89.31 91 ALA A N 1
ATOM 745 C CA . ALA A 1 91 ? -22.783 5.816 16.349 1.00 89.31 91 ALA A CA 1
ATOM 746 C C . ALA A 1 91 ? -22.546 5.207 14.953 1.00 89.31 91 ALA A C 1
ATOM 748 O O . ALA A 1 91 ? -22.033 4.092 14.848 1.00 89.31 91 ALA A O 1
ATOM 749 N N . PHE A 1 92 ? -22.826 5.958 13.881 1.00 90.06 92 PHE A N 1
ATOM 750 C CA . PHE A 1 92 ? -22.536 5.510 12.511 1.00 90.06 92 PHE A CA 1
ATOM 751 C C . PHE A 1 92 ? -21.037 5.331 12.246 1.00 90.06 92 PHE A C 1
ATOM 753 O O . PHE A 1 92 ? -20.632 4.414 11.528 1.00 90.06 92 PHE A O 1
ATOM 760 N N . ALA A 1 93 ? -20.192 6.191 12.820 1.00 88.38 93 ALA A N 1
ATOM 761 C CA . ALA A 1 93 ? -18.746 6.058 12.700 1.00 88.38 93 ALA A CA 1
ATOM 762 C C . ALA A 1 93 ? -18.243 4.757 13.352 1.00 88.38 93 ALA A C 1
ATOM 764 O O . ALA A 1 93 ? -17.459 4.039 12.728 1.00 88.38 93 ALA A O 1
ATOM 765 N N . LYS A 1 94 ? -18.755 4.403 14.541 1.00 87.25 94 LYS A N 1
ATOM 766 C CA . LYS A 1 94 ? -18.448 3.129 15.216 1.00 87.25 94 LYS A CA 1
ATOM 767 C C . LYS A 1 94 ? -18.881 1.917 14.385 1.00 87.25 94 LYS A C 1
ATOM 769 O O . LYS A 1 94 ? -18.106 0.977 14.210 1.00 87.25 94 LYS A O 1
ATOM 774 N N . GLU A 1 95 ? -20.081 1.957 13.803 1.00 88.75 95 GLU A N 1
ATOM 775 C CA . GLU A 1 95 ? -20.570 0.895 12.910 1.00 88.75 95 GLU A CA 1
ATOM 776 C C . GLU A 1 95 ? -19.635 0.696 11.704 1.00 88.75 95 GLU A C 1
ATOM 778 O O . GLU A 1 95 ? -19.232 -0.426 11.381 1.00 88.75 95 GLU A O 1
ATOM 783 N N . LYS A 1 96 ? -19.214 1.795 11.070 1.00 87.50 96 LYS A N 1
ATOM 784 C CA . LYS A 1 96 ? -18.317 1.760 9.909 1.00 87.50 96 LYS A CA 1
ATOM 785 C C . LYS A 1 96 ? -16.952 1.153 10.237 1.00 87.50 96 LYS A C 1
ATOM 787 O O . LYS A 1 96 ? -16.408 0.411 9.419 1.00 87.50 96 LYS A O 1
ATOM 792 N N . VAL A 1 97 ? -16.403 1.451 11.413 1.00 86.38 97 VAL A N 1
ATOM 793 C CA . VAL A 1 97 ? -15.109 0.920 11.877 1.00 86.38 97 VAL A CA 1
ATOM 794 C C . VAL A 1 97 ? -15.195 -0.586 12.117 1.00 86.38 97 VAL A C 1
ATOM 796 O O . VAL A 1 97 ? -14.297 -1.325 11.707 1.00 86.38 97 VAL A O 1
ATOM 799 N N . GLY A 1 98 ? -16.311 -1.063 12.677 1.00 80.75 98 GLY A N 1
ATOM 800 C CA . GLY A 1 98 ? -16.597 -2.495 12.801 1.00 80.75 98 GLY A CA 1
ATOM 801 C C . GLY A 1 98 ? -16.654 -3.220 11.449 1.00 80.75 98 GLY A C 1
ATOM 802 O O . GLY A 1 98 ? -16.241 -4.375 11.345 1.00 80.75 98 GLY A O 1
ATOM 803 N N . GLY A 1 99 ? -17.090 -2.524 10.395 1.00 79.62 99 GLY A N 1
ATOM 804 C CA . GLY A 1 99 ? -17.164 -3.034 9.022 1.00 79.62 99 GLY A CA 1
ATOM 805 C C . GLY A 1 99 ? -15.843 -3.056 8.242 1.00 79.62 99 GLY A C 1
ATOM 806 O O . GLY A 1 99 ? -15.820 -3.539 7.107 1.00 79.62 99 GLY A O 1
ATOM 807 N N . VAL A 1 100 ? -14.737 -2.551 8.800 1.00 78.62 100 VAL A N 1
ATOM 808 C CA . VAL A 1 100 ? -13.428 -2.622 8.134 1.00 78.62 100 VAL A CA 1
ATOM 809 C C . VAL A 1 100 ? -13.008 -4.095 8.017 1.00 78.62 100 VAL A C 1
ATOM 811 O O . VAL A 1 100 ? -13.202 -4.900 8.931 1.00 78.62 100 VAL A O 1
ATO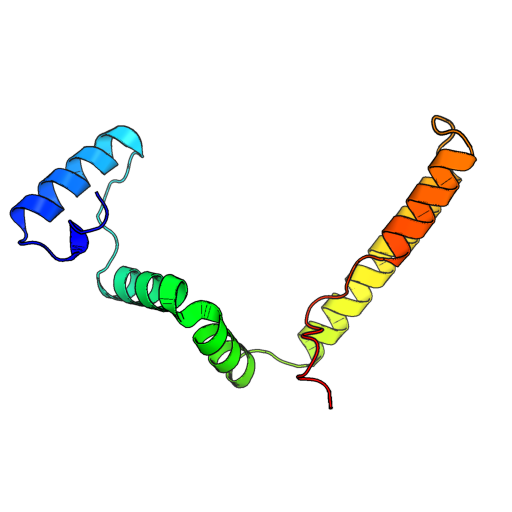M 814 N N . TYR A 1 101 ? -12.406 -4.489 6.896 1.00 69.38 101 TYR A N 1
ATOM 815 C CA . TYR A 1 101 ? -11.917 -5.858 6.693 1.00 69.38 101 TYR A CA 1
ATOM 816 C C . TYR A 1 101 ? -10.471 -6.012 7.183 1.00 69.38 101 TYR A C 1
ATOM 818 O O . TYR A 1 101 ? -9.666 -5.091 7.067 1.00 69.38 101 TYR A O 1
ATOM 826 N N . ILE A 1 102 ? -10.150 -7.174 7.756 1.00 65.56 102 ILE A N 1
ATOM 827 C CA . ILE A 1 102 ? -8.795 -7.525 8.204 1.00 65.56 102 ILE A CA 1
ATOM 828 C C . ILE A 1 102 ? -8.013 -8.107 7.017 1.00 65.56 102 ILE A C 1
ATOM 830 O O . ILE A 1 102 ? -8.561 -8.864 6.208 1.00 65.56 102 ILE A O 1
ATOM 834 N N . VAL A 1 103 ? -6.738 -7.724 6.901 1.00 61.59 103 VAL A N 1
ATOM 835 C CA . VAL A 1 103 ? -5.834 -8.093 5.801 1.00 61.59 103 VAL A CA 1
ATOM 836 C C . VAL A 1 103 ? -5.746 -9.614 5.629 1.00 61.59 103 VAL A C 1
ATOM 838 O O . VAL A 1 103 ? -5.576 -10.361 6.587 1.00 61.59 103 VAL A O 1
ATOM 841 N N . GLY A 1 104 ? -5.835 -10.073 4.377 1.00 55.44 104 GLY A N 1
ATOM 842 C CA . GLY A 1 104 ? -5.618 -11.475 4.004 1.00 55.44 104 GLY A CA 1
ATOM 843 C C . GLY A 1 104 ? -6.863 -12.366 3.998 1.00 55.44 104 GLY A C 1
ATOM 844 O O . GLY A 1 104 ? -6.760 -13.510 3.568 1.00 55.44 104 GLY A O 1
ATOM 845 N N . ARG A 1 105 ? -8.042 -11.863 4.387 1.00 53.62 105 ARG A N 1
ATOM 846 C CA . ARG A 1 105 ? -9.303 -12.608 4.241 1.00 53.62 105 ARG A CA 1
ATOM 847 C C . ARG A 1 105 ? -9.796 -12.545 2.790 1.00 53.62 105 ARG A C 1
ATOM 849 O O . ARG A 1 105 ? -10.630 -11.713 2.438 1.00 53.62 105 ARG A O 1
ATOM 856 N N . ILE A 1 106 ? -9.275 -13.418 1.929 1.00 50.25 106 ILE A N 1
ATOM 857 C CA . ILE A 1 106 ? -9.865 -13.669 0.607 1.00 50.25 106 ILE A CA 1
ATOM 858 C C . ILE A 1 106 ? -11.058 -14.603 0.831 1.00 50.25 106 ILE A C 1
ATOM 860 O O . ILE A 1 106 ? -10.875 -15.769 1.177 1.00 50.25 106 ILE A O 1
ATOM 864 N N . ARG A 1 107 ? -12.288 -14.100 0.648 1.00 41.31 107 ARG A N 1
ATOM 865 C CA . ARG A 1 107 ? -13.496 -14.945 0.652 1.00 41.31 107 ARG A CA 1
ATOM 866 C C . ARG A 1 107 ? -13.293 -16.105 -0.335 1.00 41.31 107 ARG A C 1
ATOM 868 O O . ARG A 1 107 ? -13.187 -15.861 -1.533 1.00 41.31 107 ARG A O 1
ATOM 875 N N . GLY A 1 108 ? -13.227 -17.337 0.178 1.00 42.69 108 GLY A N 1
ATOM 876 C CA . GLY A 1 108 ? -13.094 -18.568 -0.612 1.00 42.69 108 GLY A CA 1
ATOM 877 C C . GLY A 1 108 ? -11.738 -19.288 -0.556 1.00 42.69 108 GLY A C 1
ATOM 878 O O . GLY A 1 108 ? -11.592 -20.294 -1.243 1.00 42.69 108 GLY A O 1
ATOM 879 N N . LEU A 1 109 ? -10.754 -18.813 0.222 1.00 41.91 109 LEU A N 1
ATOM 880 C CA . LEU A 1 109 ? -9.474 -19.526 0.431 1.00 41.91 109 LEU A CA 1
ATOM 881 C C . LEU A 1 109 ? -9.272 -20.068 1.850 1.00 41.91 109 LEU A C 1
ATOM 883 O O . LEU A 1 109 ? -8.416 -20.927 2.055 1.00 41.91 109 LEU A O 1
ATOM 887 N N . ASP A 1 110 ? -10.078 -19.604 2.796 1.00 44.56 110 ASP A N 1
ATOM 888 C CA . ASP A 1 110 ? -10.225 -20.222 4.106 1.00 44.56 110 ASP A CA 1
ATOM 889 C C . ASP A 1 110 ? -11.441 -21.153 3.992 1.00 44.56 110 ASP A C 1
ATOM 891 O O . ASP A 1 110 ? -12.565 -20.670 3.832 1.00 44.56 110 ASP A O 1
ATOM 895 N N . GLY A 1 111 ? -11.189 -22.463 3.907 1.00 39.03 111 GLY A N 1
ATOM 896 C CA . GLY A 1 111 ? -12.232 -23.494 3.838 1.00 39.03 111 GLY A CA 1
ATOM 897 C C . GLY A 1 111 ? -13.125 -23.534 5.070 1.00 39.03 111 GLY A C 1
ATOM 898 O O . GLY A 1 111 ? -12.665 -23.099 6.151 1.00 39.03 111 GLY A O 1
#

Sequence (111 aa):
MDMVPELATPFQQAMTEYKAVLQGMKREQLRWKKCVEFVNERVGMAVGAMFVKKNFKKESRDTASDMIHDIREAFNELLEENEWMDDKTRAFAKEKVGGVYIVGRIRGLDG

pLDDT: mean 83.45, std 12.35, range [39.03, 92.62]

Organism: NCBI:txid1093978